Protein AF-A0A318B2F4-F1 (afdb_monomer_lite)

Foldseek 3Di:
DLVVLVVVVVVVNLVSLQVNLVCLCVVDPHRNDNVSSLVSLVSSLVVQPLSSLQSNLVSCVVVVVPVSSLVSNVSSLVPPDPVVLLVQLVVLCPDPDVVSPVSSVVSVVVPPPDD

pLDDT: mean 94.63, std 11.07, range [33.72, 98.88]

Sequence (115 aa):
ALAWFQRAAELGHVKSINVVGSFYEDGWEVAQDFAMARDCYARAAAGGDFRGRFNFGRVLAAEGEIAGALAQFEQAATTATAAFTAKMVAFLRSAPVAAYRDLADRLDASGPAAG

Structure (mmCIF, N/CA/C/O backbone):
data_AF-A0A318B2F4-F1
#
_entry.id   AF-A0A318B2F4-F1
#
loop_
_atom_site.group_PDB
_atom_site.id
_atom_site.type_symbol
_atom_site.label_atom_id
_atom_site.label_alt_id
_atom_site.label_comp_id
_atom_site.label_asym_id
_atom_site.label_entity_id
_atom_site.label_seq_id
_atom_site.pdbx_PDB_ins_code
_atom_site.Cartn_x
_atom_site.Cartn_y
_atom_site.Cartn_z
_atom_site.occupancy
_atom_site.B_iso_or_equiv
_atom_site.auth_seq_id
_atom_site.auth_comp_id
_atom_site.auth_asym_id
_atom_site.auth_atom_id
_atom_site.pdbx_PDB_model_num
ATOM 1 N N . ALA A 1 1 ? 9.918 9.529 -18.332 1.00 86.31 1 ALA A N 1
ATOM 2 C CA . ALA A 1 1 ? 10.376 9.608 -16.924 1.00 86.31 1 ALA A CA 1
ATOM 3 C C . ALA A 1 1 ? 10.629 8.223 -16.325 1.00 86.31 1 ALA A C 1
ATOM 5 O O . ALA A 1 1 ? 11.486 8.091 -15.451 1.00 86.31 1 ALA A O 1
ATOM 6 N N . LEU A 1 2 ? 9.937 7.191 -16.816 1.00 93.25 2 LEU A N 1
ATOM 7 C CA . LEU A 1 2 ? 9.997 5.828 -16.296 1.00 93.25 2 LEU A CA 1
ATOM 8 C C . LEU A 1 2 ? 11.412 5.223 -16.249 1.00 93.25 2 LEU A C 1
ATOM 10 O O . LEU A 1 2 ? 11.785 4.649 -15.230 1.00 93.25 2 LEU A O 1
ATOM 14 N N . ALA A 1 3 ? 12.226 5.406 -17.293 1.00 95.31 3 ALA A N 1
ATOM 15 C CA . ALA A 1 3 ? 13.563 4.801 -17.380 1.00 95.31 3 ALA A CA 1
ATOM 16 C C . ALA A 1 3 ? 14.488 5.150 -16.192 1.00 95.31 3 ALA A C 1
ATOM 18 O O . ALA A 1 3 ? 15.253 4.310 -15.719 1.00 95.31 3 ALA A O 1
ATOM 19 N N . TRP A 1 4 ? 14.393 6.372 -15.655 1.00 96.38 4 TRP A N 1
ATOM 20 C CA . TRP A 1 4 ? 15.164 6.776 -14.474 1.00 96.38 4 TRP A CA 1
ATOM 21 C C . TRP A 1 4 ? 14.695 6.058 -13.208 1.00 96.38 4 TRP A C 1
ATOM 23 O O . TRP A 1 4 ? 15.518 5.620 -12.401 1.00 96.38 4 TRP A O 1
ATOM 33 N N . PHE A 1 5 ? 13.380 5.904 -13.044 1.00 96.62 5 PHE A N 1
ATOM 34 C CA . PHE A 1 5 ? 12.814 5.168 -11.919 1.00 96.62 5 PHE A CA 1
ATOM 35 C C . PHE A 1 5 ? 13.110 3.673 -12.013 1.00 96.62 5 PHE A C 1
ATOM 37 O O . PHE A 1 5 ? 13.448 3.088 -10.991 1.00 96.62 5 PHE A O 1
ATOM 44 N N . GLN A 1 6 ? 13.077 3.079 -13.209 1.00 96.44 6 GLN A N 1
ATOM 45 C CA . GLN A 1 6 ? 13.47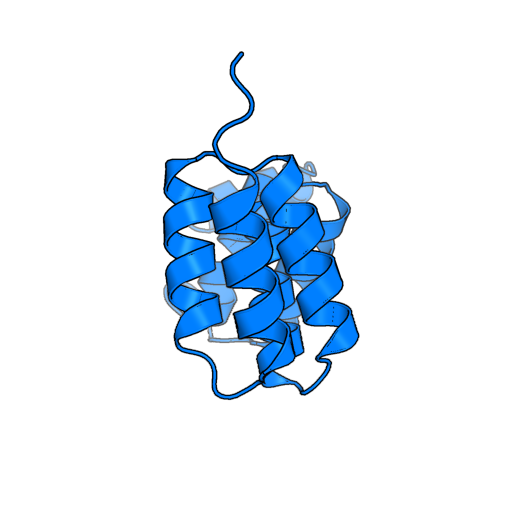8 1.686 -13.433 1.00 96.44 6 GLN A CA 1
ATOM 46 C C . GLN A 1 6 ? 14.933 1.458 -13.027 1.00 96.44 6 GLN A C 1
ATOM 48 O O . GLN A 1 6 ? 15.203 0.592 -12.201 1.00 96.44 6 GLN A O 1
ATOM 53 N N . ARG A 1 7 ? 15.856 2.315 -13.480 1.00 97.44 7 ARG A N 1
ATOM 54 C CA . ARG A 1 7 ? 17.269 2.211 -13.092 1.00 97.44 7 ARG A CA 1
ATOM 55 C C . ARG A 1 7 ? 17.474 2.339 -11.581 1.00 97.44 7 ARG A C 1
ATOM 57 O O . ARG A 1 7 ? 18.267 1.615 -10.993 1.00 97.44 7 ARG A O 1
ATOM 64 N N . ALA A 1 8 ? 16.756 3.247 -10.923 1.00 96.81 8 ALA A N 1
ATOM 65 C CA . ALA A 1 8 ? 16.814 3.369 -9.467 1.00 96.81 8 ALA A CA 1
ATOM 66 C C . ALA A 1 8 ? 16.171 2.163 -8.749 1.00 96.81 8 ALA A C 1
ATOM 68 O O . ALA A 1 8 ? 16.658 1.736 -7.704 1.00 96.81 8 ALA A O 1
ATOM 69 N N . ALA A 1 9 ? 15.095 1.602 -9.303 1.00 96.19 9 ALA A N 1
ATOM 70 C CA . ALA A 1 9 ? 14.418 0.419 -8.780 1.00 96.19 9 ALA A CA 1
ATOM 71 C C . ALA A 1 9 ? 15.291 -0.843 -8.888 1.00 96.19 9 ALA A C 1
ATOM 73 O O . ALA A 1 9 ? 15.315 -1.641 -7.953 1.00 96.19 9 ALA A O 1
ATOM 74 N N . GLU A 1 10 ? 16.056 -0.989 -9.973 1.00 95.38 10 GLU A N 1
ATOM 75 C CA . GLU A 1 10 ? 17.073 -2.039 -10.150 1.00 95.38 10 GLU A CA 1
ATOM 76 C C . GLU A 1 10 ? 18.174 -1.962 -9.083 1.00 95.38 10 GLU A C 1
ATOM 78 O O . GLU A 1 10 ? 18.684 -2.988 -8.643 1.00 95.38 10 GLU A O 1
ATOM 83 N N . LEU A 1 11 ? 18.488 -0.755 -8.603 1.00 96.12 11 LEU A N 1
ATOM 84 C CA . LEU A 1 11 ? 19.417 -0.519 -7.492 1.00 96.12 11 LEU A CA 1
ATOM 85 C C . LEU A 1 11 ? 18.763 -0.672 -6.104 1.00 96.12 11 LEU A C 1
ATOM 87 O O . LEU A 1 11 ? 19.377 -0.340 -5.092 1.00 96.12 11 LEU A O 1
ATOM 91 N N . GLY A 1 12 ? 17.514 -1.142 -6.033 1.00 93.12 12 GLY A N 1
ATOM 92 C CA . GLY A 1 12 ? 16.796 -1.371 -4.778 1.00 93.12 12 GLY A CA 1
ATOM 93 C C . GLY A 1 12 ? 16.181 -0.118 -4.148 1.00 93.12 12 GLY A C 1
ATOM 94 O O . GLY A 1 12 ? 15.753 -0.163 -2.995 1.00 93.12 12 GLY A O 1
ATOM 95 N N . HIS A 1 13 ? 16.101 1.010 -4.864 1.00 97.56 13 HIS A N 1
ATOM 96 C CA . HIS A 1 13 ? 15.482 2.222 -4.327 1.00 97.56 13 HIS A CA 1
ATOM 97 C C . HIS A 1 13 ? 13.961 2.045 -4.186 1.00 97.56 13 HIS A C 1
ATOM 99 O O . HIS A 1 13 ? 13.200 2.191 -5.145 1.00 97.56 13 HIS A O 1
ATOM 105 N N . VAL A 1 14 ? 13.512 1.765 -2.961 1.00 97.50 14 VAL A N 1
ATOM 106 C CA . VAL A 1 14 ? 12.136 1.355 -2.629 1.00 97.50 14 VAL A CA 1
ATOM 107 C C . VAL A 1 14 ? 11.073 2.338 -3.130 1.00 97.50 14 VAL A C 1
ATOM 109 O O . VAL A 1 14 ? 10.078 1.932 -3.728 1.00 97.50 14 VAL A O 1
ATOM 112 N N . LYS A 1 15 ? 11.305 3.648 -2.983 1.00 97.19 15 LYS A N 1
ATOM 113 C CA . LYS A 1 15 ? 10.373 4.672 -3.490 1.00 97.19 15 LYS A CA 1
ATOM 114 C C . LYS A 1 15 ? 10.262 4.645 -5.014 1.00 97.19 15 LYS A C 1
ATOM 116 O O . LYS A 1 15 ? 9.186 4.885 -5.550 1.00 97.19 15 LYS A O 1
ATOM 121 N N . SER A 1 16 ? 11.361 4.350 -5.713 1.00 98.12 16 SER A N 1
ATOM 122 C CA . SER A 1 16 ? 11.337 4.220 -7.174 1.00 98.12 16 SER A CA 1
ATOM 123 C C . SER A 1 16 ? 10.601 2.962 -7.601 1.00 98.12 16 SER A C 1
ATOM 125 O O . SER A 1 16 ? 9.861 3.025 -8.573 1.00 98.12 16 SER A O 1
ATOM 127 N N . ILE A 1 17 ? 10.732 1.859 -6.857 1.00 98.56 17 ILE A N 1
ATOM 128 C CA . ILE A 1 17 ? 9.946 0.641 -7.101 1.00 98.56 17 ILE A CA 1
ATOM 129 C C . ILE A 1 17 ? 8.442 0.961 -7.033 1.00 98.56 17 ILE A C 1
ATOM 131 O O . ILE A 1 17 ? 7.707 0.609 -7.951 1.00 98.56 17 ILE A O 1
ATOM 135 N N . ASN A 1 18 ? 7.993 1.708 -6.016 1.00 98.50 18 ASN A N 1
ATOM 136 C CA . ASN A 1 18 ? 6.597 2.154 -5.927 1.00 98.50 18 ASN A CA 1
ATOM 137 C C . ASN A 1 18 ? 6.171 3.012 -7.134 1.00 98.50 18 ASN A C 1
ATOM 139 O O . ASN A 1 18 ? 5.094 2.811 -7.682 1.00 98.50 18 ASN A O 1
ATOM 143 N N . VAL A 1 19 ? 7.011 3.957 -7.567 1.00 98.19 19 VAL A N 1
ATOM 144 C CA . VAL A 1 19 ? 6.708 4.807 -8.734 1.00 98.19 19 VAL A CA 1
ATOM 145 C C . VAL A 1 19 ? 6.652 3.994 -10.031 1.00 98.19 19 VAL A C 1
ATOM 147 O O . VAL A 1 19 ? 5.786 4.234 -10.861 1.00 98.19 19 VAL A O 1
ATOM 150 N N . VAL A 1 20 ? 7.530 3.005 -10.216 1.00 98.31 20 VAL A N 1
ATOM 151 C CA . VAL A 1 20 ? 7.447 2.087 -11.366 1.00 98.31 20 VAL A CA 1
ATOM 152 C C . VAL A 1 20 ? 6.116 1.330 -11.354 1.00 98.31 20 VAL A C 1
ATOM 154 O O . VAL A 1 20 ? 5.488 1.205 -12.402 1.00 98.31 20 VAL A O 1
ATOM 157 N N . GLY A 1 21 ? 5.646 0.906 -10.176 1.00 98.31 21 GLY A N 1
ATOM 158 C CA . GLY A 1 21 ? 4.327 0.294 -10.015 1.00 98.31 21 GLY A CA 1
ATOM 159 C C . GLY A 1 21 ? 3.186 1.169 -10.541 1.00 98.31 21 GLY A C 1
ATOM 160 O O . GLY A 1 21 ? 2.346 0.666 -11.281 1.00 98.31 21 GLY A O 1
ATOM 161 N N . SER A 1 22 ? 3.199 2.479 -10.265 1.00 98.31 22 SER A N 1
ATOM 162 C CA . SER A 1 22 ? 2.146 3.383 -10.757 1.00 98.31 22 SER A CA 1
ATOM 163 C C . SER A 1 22 ? 2.182 3.579 -12.270 1.00 98.31 22 SER A C 1
ATOM 165 O O . SER A 1 22 ? 1.135 3.708 -12.891 1.00 98.31 22 SER A O 1
ATOM 167 N N . PHE A 1 23 ? 3.361 3.535 -12.901 1.00 98.19 23 PHE A N 1
ATOM 168 C CA . PHE A 1 23 ? 3.434 3.554 -14.367 1.00 98.19 23 PHE A CA 1
ATOM 169 C C . PHE A 1 23 ? 2.760 2.329 -14.997 1.00 98.19 23 PHE A C 1
ATOM 171 O O . PHE A 1 23 ? 2.106 2.477 -16.028 1.00 98.19 23 PHE A O 1
ATOM 178 N N . TYR A 1 24 ? 2.897 1.149 -14.383 1.00 98.38 24 TYR A N 1
ATOM 179 C CA . TYR A 1 24 ? 2.198 -0.061 -14.822 1.00 98.38 24 TYR A CA 1
ATOM 180 C C . TYR A 1 24 ? 0.705 -0.052 -14.459 1.00 98.38 24 TYR A C 1
ATOM 182 O O . TYR A 1 24 ? -0.097 -0.549 -15.241 1.00 98.38 24 TYR A O 1
ATOM 190 N N . GLU A 1 25 ? 0.309 0.522 -13.317 1.00 98.12 25 GLU A N 1
ATOM 191 C CA . GLU A 1 25 ? -1.107 0.656 -12.932 1.00 98.12 25 GLU A CA 1
ATOM 192 C C . GLU A 1 25 ? -1.855 1.602 -13.882 1.00 98.12 25 GLU A C 1
ATOM 194 O O . GLU A 1 25 ? -2.949 1.275 -14.338 1.00 98.12 25 GLU A O 1
ATOM 199 N N . ASP A 1 26 ? -1.255 2.745 -14.224 1.00 96.88 26 ASP A N 1
ATOM 200 C CA . ASP A 1 26 ? -1.922 3.799 -14.995 1.00 96.88 26 ASP A CA 1
ATOM 201 C C . ASP A 1 26 ? -1.706 3.693 -16.515 1.00 96.88 26 ASP A C 1
ATOM 203 O O . ASP A 1 26 ? -2.433 4.310 -17.294 1.00 96.88 26 ASP A O 1
ATOM 207 N N . GLY A 1 27 ? -0.698 2.937 -16.959 1.00 96.12 27 GLY A N 1
ATOM 208 C CA . GLY A 1 27 ? -0.413 2.723 -18.379 1.00 96.12 27 GLY A CA 1
ATOM 209 C C . GLY A 1 27 ? 0.098 3.963 -19.134 1.00 96.12 27 GLY A C 1
ATOM 210 O O . GLY A 1 27 ? -0.181 4.123 -20.320 1.00 96.12 27 GLY A O 1
ATOM 211 N N . TRP A 1 28 ? 0.802 4.884 -18.462 1.00 91.88 28 TRP A N 1
ATOM 212 C CA . TRP A 1 28 ? 1.203 6.175 -19.054 1.00 91.88 28 TRP A CA 1
ATOM 213 C C . TRP A 1 28 ? 2.345 6.091 -20.075 1.00 91.88 28 TRP A C 1
ATOM 215 O O . TRP A 1 28 ? 2.262 6.677 -21.150 1.00 91.88 28 TRP A O 1
ATOM 225 N N . GLU A 1 29 ? 3.445 5.422 -19.722 1.00 93.88 29 GLU A N 1
ATOM 226 C CA . GLU A 1 29 ? 4.629 5.252 -20.592 1.00 93.88 29 GLU A CA 1
ATOM 227 C C . GLU A 1 29 ? 4.834 3.783 -21.005 1.00 93.88 29 GLU A C 1
ATOM 229 O O . GLU A 1 29 ? 5.661 3.480 -21.863 1.00 93.88 29 GLU A O 1
ATOM 234 N N . VAL A 1 30 ? 4.080 2.873 -20.391 1.00 95.12 30 VAL A N 1
ATOM 235 C CA . VAL A 1 30 ? 4.072 1.428 -20.641 1.00 95.12 30 VAL A CA 1
ATOM 236 C C . VAL A 1 30 ? 2.635 0.962 -20.783 1.00 95.12 30 VAL A C 1
ATOM 238 O O . VAL A 1 30 ? 1.719 1.650 -20.345 1.00 95.12 30 VAL A O 1
ATOM 241 N N . ALA A 1 31 ? 2.431 -0.209 -21.384 1.00 97.19 31 ALA A N 1
ATOM 242 C CA . ALA A 1 31 ? 1.121 -0.841 -21.348 1.00 97.19 31 ALA A CA 1
ATOM 243 C C . ALA A 1 31 ? 0.697 -1.077 -19.890 1.00 97.19 31 ALA A C 1
ATOM 245 O O . ALA A 1 31 ? 1.527 -1.443 -19.053 1.00 97.19 31 ALA A O 1
ATOM 246 N N . GLN A 1 32 ? -0.587 -0.859 -19.607 1.00 98.00 32 GLN A N 1
ATOM 247 C CA . GLN A 1 32 ? -1.149 -1.160 -18.298 1.00 98.00 32 GLN A CA 1
ATOM 248 C C . GLN A 1 32 ? -0.958 -2.648 -17.989 1.00 98.00 32 GLN A C 1
ATOM 250 O O . GLN A 1 32 ? -1.328 -3.510 -18.788 1.00 98.00 32 GLN A O 1
ATOM 255 N N . ASP A 1 33 ? -0.391 -2.930 -16.823 1.00 98.31 33 ASP A N 1
ATOM 256 C CA . ASP A 1 33 ? -0.125 -4.279 -16.341 1.00 98.31 33 ASP A CA 1
ATOM 257 C C . ASP A 1 33 ? -0.310 -4.320 -14.820 1.00 98.31 33 ASP A C 1
ATOM 259 O O . ASP A 1 33 ? 0.574 -3.972 -14.032 1.00 98.31 33 ASP A O 1
ATOM 263 N N . PHE A 1 34 ? -1.495 -4.756 -14.395 1.00 97.88 34 PHE A N 1
ATOM 264 C CA . PHE A 1 34 ? -1.838 -4.835 -12.978 1.00 97.88 34 PHE A CA 1
ATOM 265 C C . PHE A 1 34 ? -1.007 -5.872 -12.215 1.00 97.88 34 PHE A C 1
ATOM 267 O O . PHE A 1 34 ? -0.783 -5.696 -11.018 1.00 97.88 34 PHE A O 1
ATOM 274 N N . ALA A 1 35 ? -0.514 -6.922 -12.880 1.00 98.06 35 ALA A N 1
ATOM 275 C CA . ALA A 1 35 ? 0.328 -7.924 -12.234 1.00 98.06 35 ALA A CA 1
ATOM 276 C C . ALA A 1 35 ? 1.712 -7.342 -11.919 1.00 98.06 35 ALA A C 1
ATOM 278 O O . ALA A 1 35 ? 2.210 -7.493 -10.800 1.00 98.06 35 ALA A O 1
ATOM 279 N N . MET A 1 36 ? 2.294 -6.601 -12.865 1.00 98.00 36 MET A N 1
ATOM 280 C CA . MET A 1 36 ? 3.546 -5.874 -12.646 1.00 98.00 36 MET A CA 1
ATOM 281 C C . MET A 1 36 ? 3.394 -4.756 -11.612 1.00 98.00 36 MET A C 1
ATOM 283 O O . MET A 1 36 ? 4.271 -4.588 -10.760 1.00 98.00 36 MET A O 1
ATOM 287 N N . ALA A 1 37 ? 2.280 -4.018 -11.634 1.00 98.56 37 ALA A N 1
ATOM 288 C CA . ALA A 1 37 ? 1.983 -3.010 -10.617 1.00 98.56 37 ALA A CA 1
ATOM 289 C C . ALA A 1 37 ? 1.904 -3.633 -9.215 1.00 98.56 37 ALA A C 1
ATOM 291 O O . ALA A 1 37 ? 2.546 -3.148 -8.280 1.00 98.56 37 ALA A O 1
ATOM 292 N N . ARG A 1 38 ? 1.185 -4.755 -9.084 1.00 98.56 38 ARG A N 1
ATOM 293 C CA . ARG A 1 38 ? 1.067 -5.520 -7.838 1.00 98.56 38 ARG A CA 1
ATOM 294 C C . ARG A 1 38 ? 2.424 -5.975 -7.306 1.00 98.56 38 ARG A C 1
ATOM 296 O O . ARG A 1 38 ? 2.690 -5.754 -6.126 1.00 98.56 38 ARG A O 1
ATOM 303 N N . ASP A 1 39 ? 3.285 -6.564 -8.142 1.00 98.50 39 ASP A N 1
ATOM 304 C CA . ASP A 1 39 ? 4.643 -6.970 -7.734 1.00 98.50 39 ASP A CA 1
ATOM 305 C C . ASP A 1 39 ? 5.462 -5.776 -7.230 1.00 98.50 39 ASP A C 1
ATOM 307 O O . ASP A 1 39 ? 6.061 -5.823 -6.151 1.00 98.50 39 ASP A O 1
ATOM 311 N N . CYS A 1 40 ? 5.435 -4.667 -7.972 1.00 98.69 40 CYS A N 1
ATOM 312 C CA . CYS A 1 40 ? 6.137 -3.450 -7.584 1.00 98.69 40 CYS A CA 1
ATOM 313 C C . CYS A 1 40 ? 5.650 -2.937 -6.223 1.00 98.69 40 CYS A C 1
ATOM 315 O O . CYS A 1 40 ? 6.462 -2.659 -5.338 1.00 98.69 40 CYS A O 1
ATOM 317 N N . TYR A 1 41 ? 4.337 -2.850 -6.013 1.00 98.81 41 TYR A N 1
ATOM 318 C CA . TYR A 1 41 ? 3.784 -2.394 -4.741 1.00 98.81 41 TYR A CA 1
ATOM 319 C C . TYR A 1 41 ? 4.098 -3.349 -3.589 1.00 98.81 41 TYR A C 1
ATOM 321 O O . TYR A 1 41 ? 4.495 -2.881 -2.522 1.00 98.81 41 TYR A O 1
AT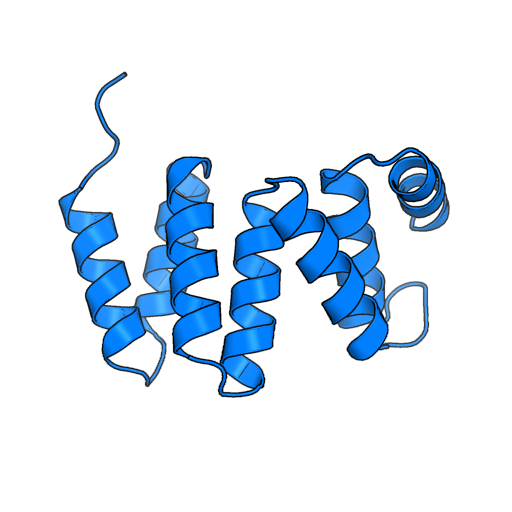OM 329 N N . ALA A 1 42 ? 4.030 -4.665 -3.803 1.00 98.75 42 ALA A N 1
ATOM 330 C CA . ALA A 1 42 ? 4.409 -5.658 -2.799 1.00 98.75 42 ALA A CA 1
ATOM 331 C C . ALA A 1 42 ? 5.883 -5.515 -2.381 1.00 98.75 42 ALA A C 1
ATOM 333 O O . ALA A 1 42 ? 6.205 -5.495 -1.190 1.00 98.75 42 ALA A O 1
ATOM 334 N N . ARG A 1 43 ? 6.790 -5.336 -3.347 1.00 98.56 43 ARG A N 1
ATOM 335 C CA . ARG A 1 43 ? 8.221 -5.120 -3.086 1.00 98.56 43 ARG A CA 1
ATOM 336 C C . ARG A 1 43 ? 8.489 -3.792 -2.387 1.00 98.56 43 ARG A C 1
ATOM 338 O O . ARG A 1 43 ? 9.305 -3.741 -1.469 1.00 98.56 43 ARG A O 1
ATOM 345 N N . ALA A 1 44 ? 7.796 -2.725 -2.781 1.00 98.62 44 ALA A N 1
ATOM 346 C CA . ALA A 1 44 ? 7.905 -1.434 -2.111 1.00 98.62 44 ALA A CA 1
ATOM 347 C C . ALA A 1 44 ? 7.408 -1.505 -0.655 1.00 98.62 44 ALA A C 1
ATOM 349 O O . ALA A 1 44 ? 8.057 -0.983 0.254 1.00 98.62 44 ALA A O 1
ATOM 350 N N . ALA A 1 45 ? 6.295 -2.206 -0.427 1.00 98.62 45 ALA A N 1
ATOM 351 C CA . ALA A 1 45 ? 5.740 -2.445 0.897 1.00 98.62 45 ALA A CA 1
ATOM 352 C C . ALA A 1 45 ? 6.703 -3.241 1.794 1.00 98.62 45 ALA A C 1
ATOM 354 O O . ALA A 1 45 ? 6.959 -2.841 2.935 1.00 98.62 45 ALA A O 1
ATOM 355 N N . ALA A 1 46 ? 7.293 -4.314 1.253 1.00 98.31 46 ALA A N 1
ATOM 356 C CA . ALA A 1 46 ? 8.315 -5.118 1.923 1.00 98.31 46 ALA A CA 1
ATOM 357 C C . ALA A 1 46 ? 9.586 -4.308 2.236 1.00 98.31 46 ALA A C 1
ATOM 359 O O . ALA A 1 46 ? 10.189 -4.489 3.291 1.00 98.31 46 ALA A O 1
ATOM 360 N N . GLY A 1 47 ? 9.955 -3.365 1.364 1.00 97.25 47 GLY A N 1
ATOM 361 C CA . GLY A 1 47 ? 11.049 -2.414 1.583 1.00 97.25 47 GLY A CA 1
ATOM 362 C C . GLY A 1 47 ? 10.722 -1.262 2.544 1.00 97.25 47 GLY A C 1
ATOM 363 O O . GLY A 1 47 ? 11.567 -0.395 2.756 1.00 97.25 47 GLY A O 1
ATOM 364 N N . GLY A 1 48 ? 9.517 -1.226 3.124 1.00 96.56 48 GLY A N 1
ATOM 365 C CA . GLY A 1 48 ? 9.129 -0.255 4.151 1.00 96.56 48 GLY A CA 1
ATOM 366 C C . GLY A 1 48 ? 8.639 1.101 3.637 1.00 96.56 48 GLY A C 1
ATOM 367 O O . GLY A 1 48 ? 8.447 2.015 4.440 1.00 96.56 48 GLY A O 1
ATOM 368 N N . ASP A 1 49 ? 8.406 1.261 2.332 1.00 98.12 49 ASP A N 1
ATOM 369 C CA . ASP A 1 49 ? 7.832 2.498 1.799 1.00 98.12 49 ASP A CA 1
ATOM 370 C C . ASP A 1 49 ? 6.349 2.601 2.170 1.00 98.12 49 ASP A C 1
ATOM 372 O O . ASP A 1 49 ? 5.539 1.774 1.757 1.00 98.12 49 ASP A O 1
ATOM 376 N N . PHE A 1 50 ? 5.966 3.625 2.941 1.00 98.19 50 PHE A N 1
ATOM 377 C CA . PHE A 1 50 ? 4.580 3.770 3.403 1.00 98.19 50 PHE A CA 1
ATOM 378 C C . PHE A 1 50 ? 3.589 3.976 2.249 1.00 98.19 50 PHE A C 1
ATOM 380 O O . PHE A 1 50 ? 2.433 3.569 2.357 1.00 98.19 50 PHE A O 1
ATOM 387 N N . ARG A 1 51 ? 4.029 4.576 1.132 1.00 98.50 51 ARG A N 1
ATOM 388 C CA . ARG A 1 51 ? 3.197 4.708 -0.073 1.00 98.50 51 ARG A CA 1
ATOM 389 C C . ARG A 1 51 ? 3.037 3.362 -0.773 1.00 98.50 51 ARG A C 1
ATOM 391 O O . ARG A 1 51 ? 1.919 3.019 -1.125 1.00 98.50 51 ARG A O 1
ATOM 398 N N . GLY A 1 52 ? 4.111 2.583 -0.879 1.00 98.62 52 GLY A N 1
ATOM 399 C CA . GLY A 1 52 ? 4.102 1.198 -1.343 1.00 98.62 52 GLY A CA 1
ATOM 400 C C . GLY A 1 52 ? 3.187 0.309 -0.510 1.00 98.62 52 GLY A C 1
ATOM 401 O O . GLY A 1 52 ? 2.358 -0.395 -1.073 1.00 98.62 52 GLY A O 1
ATOM 402 N N . ARG A 1 53 ? 3.250 0.407 0.825 1.00 98.75 53 ARG A N 1
ATOM 403 C CA . ARG A 1 53 ? 2.317 -0.272 1.740 1.00 98.75 53 ARG A CA 1
ATOM 404 C C . ARG A 1 53 ? 0.870 0.127 1.459 1.00 98.75 53 ARG A C 1
ATOM 406 O O . ARG A 1 53 ? 0.030 -0.739 1.255 1.00 98.75 53 ARG A O 1
ATOM 413 N N . PHE A 1 54 ? 0.570 1.423 1.368 1.00 98.75 54 PHE A N 1
ATOM 414 C CA . PHE A 1 54 ? -0.783 1.881 1.036 1.00 98.75 54 PHE A CA 1
ATOM 415 C C . PHE A 1 54 ? -1.264 1.375 -0.335 1.00 98.75 54 PHE A C 1
ATOM 417 O O . PHE A 1 54 ? -2.378 0.866 -0.444 1.00 98.75 54 PHE A O 1
ATOM 424 N N . ASN A 1 55 ? -0.426 1.469 -1.369 1.00 98.75 55 ASN A N 1
ATOM 425 C CA . ASN A 1 55 ? -0.763 1.027 -2.721 1.00 98.75 55 ASN A CA 1
ATOM 426 C C . ASN A 1 55 ? -0.966 -0.490 -2.788 1.00 98.75 55 ASN A C 1
ATOM 428 O O . ASN A 1 55 ? -1.938 -0.951 -3.382 1.00 98.75 55 ASN A O 1
ATOM 432 N N . PHE A 1 56 ? -0.123 -1.269 -2.108 1.00 98.88 56 PHE A N 1
ATOM 433 C CA . PHE A 1 56 ? -0.303 -2.713 -2.019 1.00 98.88 56 PHE A CA 1
ATOM 434 C C . PHE A 1 56 ? -1.567 -3.073 -1.231 1.00 98.88 56 PHE A C 1
ATOM 436 O O . PHE A 1 56 ? -2.327 -3.934 -1.659 1.00 98.88 56 PHE A O 1
ATOM 443 N N . GLY A 1 57 ? -1.863 -2.354 -0.143 1.00 98.69 57 GLY A N 1
ATOM 444 C CA . GLY A 1 57 ? -3.121 -2.501 0.588 1.00 98.69 57 GLY A CA 1
ATOM 445 C C . GLY A 1 57 ? -4.350 -2.225 -0.284 1.00 98.69 57 GLY A C 1
ATOM 446 O O . GLY A 1 57 ? -5.341 -2.943 -0.193 1.00 98.69 57 GLY A O 1
ATOM 447 N N . ARG A 1 58 ? -4.273 -1.238 -1.185 1.00 98.50 58 ARG A N 1
ATOM 448 C CA . ARG A 1 58 ? -5.305 -0.955 -2.196 1.00 98.50 58 ARG A CA 1
ATOM 449 C C . ARG A 1 58 ? -5.508 -2.120 -3.166 1.00 98.50 58 ARG A C 1
ATOM 451 O O . ARG A 1 58 ? -6.653 -2.469 -3.440 1.00 98.50 58 ARG A O 1
ATOM 458 N N . VAL A 1 59 ? -4.418 -2.714 -3.657 1.00 98.56 59 VAL A N 1
ATOM 459 C CA . VAL A 1 59 ? -4.474 -3.889 -4.543 1.00 98.56 59 VAL A CA 1
ATOM 460 C C . VAL A 1 59 ? -5.116 -5.071 -3.820 1.00 98.56 59 VAL A C 1
ATOM 462 O O . VAL A 1 59 ? -6.106 -5.607 -4.304 1.00 98.56 59 VAL A O 1
ATOM 465 N N . LEU A 1 60 ? -4.642 -5.400 -2.616 1.00 98.69 60 LEU A N 1
ATOM 466 C CA . LEU A 1 60 ? -5.200 -6.484 -1.803 1.00 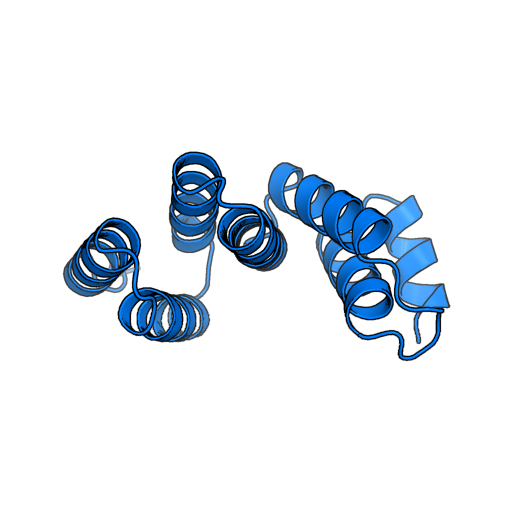98.69 60 LEU A CA 1
ATOM 467 C C . LEU A 1 60 ? -6.689 -6.263 -1.497 1.00 98.69 60 LEU A C 1
ATOM 469 O O . LEU A 1 60 ? -7.483 -7.197 -1.558 1.00 98.69 60 LEU A O 1
ATOM 473 N N . ALA A 1 61 ? -7.096 -5.023 -1.213 1.00 98.12 61 ALA A N 1
ATOM 474 C CA . ALA A 1 61 ? -8.499 -4.685 -0.990 1.00 98.12 61 ALA A CA 1
ATOM 475 C C . ALA A 1 61 ? -9.363 -4.950 -2.234 1.00 98.12 61 ALA A C 1
ATOM 477 O O . ALA A 1 61 ? -10.466 -5.482 -2.106 1.00 98.12 61 ALA A O 1
ATOM 478 N N . ALA A 1 62 ? -8.864 -4.607 -3.426 1.00 96.62 62 ALA A N 1
ATOM 479 C CA . ALA A 1 62 ? -9.547 -4.872 -4.692 1.00 96.62 62 ALA A CA 1
ATOM 480 C C . ALA A 1 62 ? -9.620 -6.375 -5.018 1.00 96.62 62 ALA A C 1
ATOM 482 O O . ALA A 1 62 ? -10.609 -6.829 -5.589 1.00 96.62 62 ALA A O 1
ATOM 483 N N . GLU A 1 63 ? -8.614 -7.148 -4.604 1.00 97.00 63 GLU A N 1
ATOM 484 C CA . GLU A 1 63 ? -8.569 -8.614 -4.718 1.00 97.00 63 GLU A CA 1
ATOM 485 C C . GLU A 1 63 ? -9.436 -9.327 -3.657 1.00 97.00 63 GLU A C 1
ATOM 487 O O . GLU A 1 63 ? -9.599 -10.545 -3.697 1.00 97.00 63 GLU A O 1
ATOM 492 N N . GLY A 1 64 ? -10.027 -8.584 -2.712 1.00 97.25 64 GLY A N 1
ATOM 493 C CA . GLY A 1 64 ? -10.829 -9.137 -1.616 1.00 97.25 64 GLY A CA 1
ATOM 494 C C . GLY A 1 64 ? -10.002 -9.691 -0.449 1.00 97.25 64 GLY A C 1
ATOM 495 O O . GLY A 1 64 ? -10.560 -10.251 0.496 1.00 97.25 64 GLY A O 1
ATOM 496 N N . GLU A 1 65 ? -8.684 -9.495 -0.455 1.00 98.31 65 GLU A N 1
ATOM 497 C CA . GLU A 1 65 ? -7.752 -9.896 0.600 1.00 98.31 65 GLU A CA 1
ATOM 498 C C . GLU A 1 65 ? -7.779 -8.900 1.777 1.00 98.31 65 GLU A C 1
ATOM 500 O O . GLU A 1 65 ? -6.797 -8.227 2.104 1.00 98.31 65 GLU A O 1
ATOM 505 N N . ILE A 1 66 ? -8.936 -8.791 2.439 1.00 98.12 66 ILE A N 1
ATOM 506 C CA . ILE A 1 66 ? -9.219 -7.742 3.436 1.00 98.12 66 ILE A CA 1
ATOM 507 C C . ILE A 1 66 ? -8.199 -7.715 4.581 1.00 98.12 66 ILE A C 1
ATOM 509 O O . ILE A 1 66 ? -7.734 -6.641 4.965 1.00 98.12 66 ILE A O 1
ATOM 513 N N . ALA A 1 67 ? -7.832 -8.883 5.116 1.00 98.31 67 ALA A N 1
ATOM 514 C CA . ALA A 1 67 ? -6.873 -8.986 6.215 1.00 98.31 67 ALA A CA 1
ATOM 515 C C . ALA A 1 67 ? -5.471 -8.507 5.803 1.00 98.31 67 ALA A C 1
ATOM 517 O O . ALA A 1 67 ? -4.826 -7.767 6.546 1.00 98.31 67 ALA A O 1
ATOM 518 N N . GLY A 1 68 ? -5.027 -8.878 4.599 1.00 98.50 68 GLY A N 1
ATOM 519 C CA . GLY A 1 68 ? -3.757 -8.417 4.043 1.00 98.50 68 GLY A CA 1
ATOM 520 C C . GLY A 1 68 ? -3.758 -6.904 3.832 1.00 98.50 68 GLY A C 1
ATOM 521 O O . GLY A 1 68 ? -2.821 -6.223 4.244 1.00 98.50 68 GLY A O 1
ATOM 522 N N . ALA A 1 69 ? -4.843 -6.361 3.279 1.00 98.75 69 ALA A N 1
ATOM 523 C CA . ALA A 1 69 ? -5.006 -4.925 3.088 1.00 98.75 69 ALA A CA 1
ATOM 524 C C . ALA A 1 69 ? -4.931 -4.142 4.409 1.00 98.75 69 ALA A C 1
ATOM 526 O O . ALA A 1 69 ? -4.175 -3.176 4.504 1.00 98.75 69 ALA A O 1
ATOM 527 N N . LEU A 1 70 ? -5.654 -4.588 5.447 1.00 98.62 70 LEU A N 1
ATOM 528 C CA . LEU A 1 70 ? -5.606 -3.987 6.787 1.00 98.62 70 LEU A CA 1
ATOM 529 C C . LEU A 1 70 ? -4.181 -3.940 7.334 1.00 98.62 70 LEU A C 1
ATOM 531 O O . LEU A 1 70 ? -3.730 -2.881 7.765 1.00 98.62 70 LEU A O 1
ATOM 535 N N . ALA A 1 71 ? -3.460 -5.061 7.257 1.00 98.50 71 ALA A N 1
ATOM 536 C CA . ALA A 1 71 ? -2.084 -5.135 7.729 1.00 98.50 71 ALA A CA 1
ATOM 537 C C . ALA A 1 71 ? -1.181 -4.122 7.006 1.00 98.50 71 ALA A C 1
ATOM 539 O O . ALA A 1 71 ? -0.350 -3.468 7.637 1.00 98.50 71 ALA A O 1
ATOM 540 N N . GLN A 1 72 ? -1.362 -3.946 5.694 1.00 98.75 72 GLN A N 1
ATOM 541 C CA . GLN A 1 72 ? -0.595 -2.964 4.932 1.00 98.75 72 GLN A CA 1
ATOM 542 C C . GLN A 1 72 ? -0.955 -1.518 5.296 1.00 98.75 72 GLN A C 1
ATOM 544 O O . GLN A 1 72 ? -0.055 -0.694 5.455 1.00 98.75 72 GLN A O 1
ATOM 549 N N . PHE A 1 73 ? -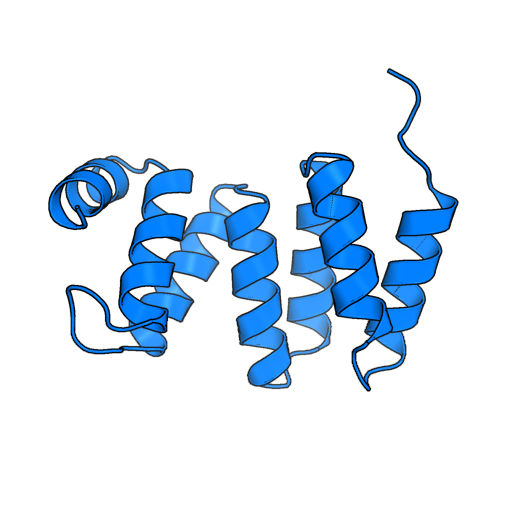2.237 -1.198 5.484 1.00 98.56 73 PHE A N 1
ATOM 550 C CA . PHE A 1 73 ? -2.664 0.143 5.898 1.00 98.56 73 PHE A CA 1
ATOM 551 C C . PHE A 1 73 ? -2.172 0.507 7.305 1.00 98.56 73 PHE A C 1
ATOM 553 O O . PHE A 1 73 ? -1.688 1.619 7.519 1.00 98.56 73 PHE A O 1
ATOM 560 N N . GLU A 1 74 ? -2.223 -0.433 8.250 1.00 97.31 74 GLU A N 1
ATOM 561 C CA . GLU A 1 74 ? -1.675 -0.246 9.598 1.00 97.31 74 GLU A CA 1
ATOM 562 C C . GLU A 1 74 ? -0.171 0.016 9.555 1.00 97.31 74 GLU A C 1
ATOM 564 O O . GLU A 1 74 ? 0.316 1.001 10.111 1.00 97.31 74 GLU A O 1
ATOM 569 N N . GLN A 1 75 ? 0.574 -0.813 8.824 1.00 97.56 75 GLN A N 1
ATOM 570 C CA . GLN A 1 75 ? 2.008 -0.620 8.656 1.00 97.56 75 GLN A CA 1
ATOM 571 C C . GLN A 1 75 ? 2.337 0.686 7.921 1.00 97.56 75 GLN A C 1
ATOM 573 O O . GLN A 1 75 ? 3.349 1.315 8.236 1.00 97.56 75 GLN A O 1
ATOM 578 N N . ALA A 1 76 ? 1.524 1.121 6.956 1.00 98.19 76 ALA A N 1
ATOM 579 C CA . ALA A 1 76 ? 1.698 2.419 6.309 1.00 98.19 76 ALA A CA 1
ATOM 580 C C . ALA A 1 76 ? 1.566 3.560 7.329 1.00 98.19 76 ALA A C 1
ATOM 582 O O . ALA A 1 76 ? 2.407 4.456 7.345 1.00 98.19 76 ALA A O 1
ATOM 583 N N . ALA A 1 77 ? 0.574 3.498 8.224 1.00 96.25 77 ALA A N 1
ATOM 584 C CA . ALA A 1 77 ? 0.330 4.532 9.230 1.00 96.25 77 ALA A CA 1
ATOM 585 C C . ALA A 1 77 ? 1.515 4.746 10.186 1.00 96.25 77 ALA A C 1
ATOM 587 O O . ALA A 1 77 ? 1.736 5.867 10.631 1.00 96.25 77 ALA A O 1
ATOM 588 N N . THR A 1 78 ? 2.303 3.699 10.466 1.00 95.44 78 THR A N 1
ATOM 589 C CA . THR A 1 78 ? 3.453 3.788 11.390 1.00 95.44 78 THR A CA 1
ATOM 590 C C . THR A 1 78 ? 4.583 4.701 10.912 1.00 95.44 78 THR A C 1
ATOM 592 O O . THR A 1 78 ? 5.321 5.232 11.736 1.00 95.44 78 THR A O 1
ATOM 595 N N . THR A 1 79 ? 4.745 4.876 9.597 1.00 94.75 79 THR A N 1
ATOM 596 C CA . THR A 1 79 ? 5.850 5.656 9.007 1.00 94.75 79 THR A CA 1
ATOM 597 C C . THR A 1 79 ? 5.375 6.750 8.048 1.00 94.75 79 THR A C 1
ATOM 599 O O . THR A 1 79 ? 6.189 7.527 7.542 1.00 94.75 79 THR A O 1
ATOM 602 N N . ALA A 1 80 ? 4.068 6.833 7.788 1.00 95.44 80 ALA A N 1
ATOM 603 C CA . ALA A 1 80 ? 3.466 7.872 6.970 1.00 95.44 80 ALA A CA 1
ATOM 604 C C . ALA A 1 80 ? 3.513 9.247 7.649 1.00 95.44 80 ALA A C 1
ATOM 606 O O . ALA A 1 80 ? 3.468 9.388 8.868 1.00 95.44 80 ALA A O 1
ATOM 607 N N . THR A 1 81 ? 3.548 10.297 6.829 1.00 95.56 81 THR A N 1
ATOM 608 C CA . THR A 1 81 ? 3.372 11.666 7.325 1.00 95.56 81 THR A CA 1
ATOM 609 C C . THR A 1 81 ? 1.923 11.891 7.754 1.00 95.56 81 THR A C 1
ATOM 611 O O . THR A 1 81 ? 1.012 11.328 7.149 1.00 95.56 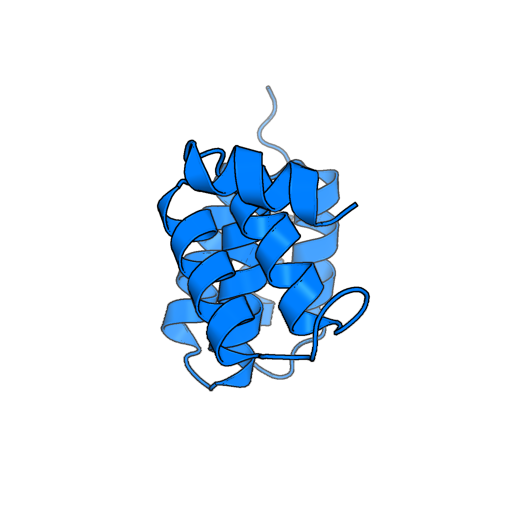81 THR A O 1
ATOM 614 N N . ALA A 1 82 ? 1.680 12.793 8.710 1.00 93.38 82 ALA A N 1
ATOM 615 C CA . ALA A 1 82 ? 0.322 13.121 9.164 1.00 93.38 82 ALA A CA 1
ATOM 616 C C . ALA A 1 82 ? -0.624 13.500 8.006 1.00 93.38 82 ALA A C 1
ATOM 618 O O . ALA A 1 82 ? -1.765 13.047 7.946 1.00 93.38 82 ALA A O 1
ATOM 619 N N . ALA A 1 83 ? -0.126 14.266 7.029 1.00 94.69 83 ALA A N 1
ATOM 620 C CA . ALA A 1 83 ? -0.894 14.639 5.842 1.00 94.69 83 ALA A CA 1
ATOM 621 C C . ALA A 1 83 ? -1.277 13.432 4.969 1.00 94.69 83 ALA A C 1
ATOM 623 O O . ALA A 1 83 ? -2.346 13.425 4.359 1.00 94.69 83 ALA A O 1
ATOM 624 N N . PHE A 1 84 ? -0.413 12.417 4.878 1.00 96.38 84 PHE A N 1
ATOM 625 C CA . PHE A 1 84 ? -0.741 11.187 4.164 1.00 96.38 84 PHE A CA 1
ATOM 626 C C . PHE A 1 84 ? -1.699 10.315 4.976 1.00 96.38 84 PHE A C 1
ATOM 628 O O . PHE A 1 84 ? -2.679 9.828 4.419 1.00 96.38 84 PHE A O 1
ATOM 635 N N . THR A 1 85 ? -1.473 10.181 6.283 1.00 97.00 85 THR A N 1
ATOM 636 C CA . THR A 1 85 ? -2.362 9.443 7.187 1.00 97.00 85 THR A CA 1
ATOM 637 C C . THR A 1 85 ? -3.787 9.988 7.128 1.00 97.00 85 THR A C 1
ATOM 639 O O . THR A 1 85 ? -4.712 9.207 6.949 1.00 97.00 85 THR A O 1
ATOM 642 N N . ALA A 1 86 ? -3.978 11.312 7.129 1.00 96.06 86 ALA A N 1
ATOM 643 C CA . ALA A 1 86 ? -5.301 11.924 6.977 1.00 96.06 86 ALA A CA 1
ATOM 644 C C . ALA A 1 86 ? -5.994 11.541 5.653 1.00 96.06 86 ALA A C 1
ATOM 646 O O . ALA A 1 86 ? -7.189 11.246 5.623 1.00 96.06 86 ALA A O 1
ATOM 647 N N . LYS A 1 87 ? -5.243 11.491 4.542 1.00 97.38 87 LYS A N 1
ATOM 648 C CA . LYS A 1 87 ? -5.778 11.033 3.247 1.00 97.38 87 LYS A CA 1
ATOM 649 C C . LYS A 1 87 ? -6.139 9.550 3.274 1.00 97.38 87 LYS A C 1
ATOM 651 O O . LYS A 1 87 ? -7.172 9.165 2.733 1.00 97.38 87 LYS A O 1
ATOM 656 N N . MET A 1 88 ? -5.304 8.729 3.905 1.00 97.75 88 MET A N 1
ATOM 657 C CA . MET A 1 88 ? -5.557 7.301 4.066 1.00 97.75 88 MET A CA 1
ATOM 658 C C . MET A 1 88 ? -6.800 7.049 4.925 1.00 97.75 88 MET A C 1
ATOM 660 O O . MET A 1 88 ? -7.648 6.263 4.522 1.00 97.75 88 MET A O 1
ATOM 664 N N . VAL A 1 89 ? -6.967 7.756 6.044 1.00 97.81 89 VAL A N 1
ATOM 665 C CA . VAL A 1 89 ? -8.180 7.704 6.877 1.00 97.81 89 VAL A CA 1
ATOM 666 C C . VAL A 1 89 ? -9.421 8.036 6.051 1.00 97.81 89 VAL A C 1
ATOM 668 O O . VAL A 1 89 ? -10.392 7.282 6.078 1.00 97.81 89 VAL A O 1
ATOM 671 N N . ALA A 1 90 ? -9.391 9.122 5.271 1.00 97.94 90 ALA A N 1
ATOM 672 C CA . ALA A 1 90 ? -10.518 9.500 4.419 1.00 97.94 90 ALA A CA 1
ATOM 673 C C . ALA A 1 90 ? -10.859 8.409 3.388 1.00 97.94 90 ALA A C 1
ATOM 675 O O . ALA A 1 90 ? -12.032 8.085 3.195 1.00 97.94 90 ALA A O 1
ATOM 676 N N . PHE A 1 91 ? -9.839 7.801 2.772 1.00 97.50 91 PHE A N 1
ATOM 677 C CA . PHE A 1 91 ? -10.012 6.662 1.871 1.00 97.50 91 PHE A CA 1
ATOM 678 C C . PHE A 1 91 ? -10.679 5.476 2.586 1.00 97.50 91 PHE A C 1
ATOM 680 O O . PHE A 1 91 ? -11.709 4.981 2.126 1.00 97.50 91 PHE A O 1
ATOM 687 N N . LEU A 1 92 ? -10.149 5.063 3.739 1.00 98.06 92 LEU A N 1
ATOM 688 C CA . LEU A 1 92 ? -10.651 3.920 4.504 1.00 98.06 92 LEU A CA 1
ATOM 689 C C . LEU A 1 92 ? -12.087 4.130 5.001 1.00 98.06 92 LEU A C 1
ATOM 691 O O . LEU A 1 92 ? -12.905 3.215 4.925 1.00 98.06 92 LEU A O 1
ATOM 695 N N . ARG A 1 93 ? -12.422 5.350 5.436 1.00 97.88 93 ARG A N 1
ATOM 696 C CA . ARG A 1 93 ? -13.770 5.718 5.891 1.00 97.88 93 ARG A CA 1
ATOM 697 C C . ARG A 1 93 ? -14.812 5.632 4.772 1.00 97.88 93 ARG A C 1
ATOM 699 O O . ARG A 1 93 ? -15.966 5.308 5.039 1.00 97.88 93 ARG A O 1
ATOM 706 N N . SER A 1 94 ? -14.408 5.897 3.528 1.00 96.81 94 SER A N 1
ATOM 707 C CA . SER A 1 94 ? -15.293 5.811 2.358 1.00 96.81 94 SER A CA 1
ATOM 708 C C . SER A 1 94 ? -15.557 4.375 1.888 1.00 96.81 94 SER A C 1
ATOM 710 O O . SER A 1 94 ? -16.499 4.136 1.132 1.00 96.81 94 SER A O 1
ATOM 712 N N . ALA A 1 95 ? -14.745 3.410 2.327 1.00 94.56 95 ALA A N 1
ATOM 713 C CA . ALA A 1 95 ? -14.853 2.037 1.872 1.00 94.56 95 ALA A CA 1
ATOM 714 C C . ALA A 1 95 ? -16.083 1.320 2.475 1.00 94.56 95 ALA A C 1
ATOM 716 O O . ALA A 1 95 ? -16.457 1.558 3.630 1.00 94.56 95 ALA A O 1
ATOM 717 N N . PRO A 1 96 ? -16.714 0.389 1.732 1.00 94.88 96 PRO A N 1
ATOM 718 C CA . PRO A 1 96 ? -17.896 -0.333 2.208 1.00 94.88 96 PRO A CA 1
ATOM 719 C C . PRO A 1 96 ? -17.579 -1.336 3.331 1.00 94.88 96 PRO A C 1
ATOM 721 O O . PRO A 1 96 ? -18.476 -1.713 4.086 1.00 94.88 96 PRO A O 1
ATOM 724 N N . VAL A 1 97 ? -16.313 -1.726 3.481 1.00 96.50 97 VAL A N 1
ATOM 725 C CA . VAL A 1 97 ? -15.833 -2.712 4.455 1.00 96.50 97 VAL A CA 1
ATOM 726 C C . VAL A 1 97 ? -15.750 -2.092 5.852 1.00 96.50 97 VAL A C 1
ATOM 728 O O . VAL A 1 97 ? -14.978 -1.163 6.079 1.00 96.50 97 VAL A O 1
ATOM 731 N N . ALA A 1 98 ? -16.513 -2.637 6.806 1.00 97.94 98 ALA A N 1
ATOM 732 C CA . ALA A 1 98 ? -16.568 -2.131 8.183 1.00 97.94 98 ALA A CA 1
ATOM 733 C C . ALA A 1 98 ? -15.185 -2.071 8.853 1.00 97.94 98 ALA A C 1
ATOM 735 O O . ALA A 1 98 ? -14.827 -1.041 9.408 1.00 97.94 98 ALA A O 1
ATOM 736 N N . ALA A 1 99 ? -14.363 -3.109 8.679 1.00 97.94 99 ALA A N 1
ATOM 737 C CA . ALA A 1 99 ? -13.030 -3.163 9.274 1.00 97.94 99 ALA A CA 1
ATOM 738 C C . ALA A 1 99 ? -12.094 -2.026 8.811 1.00 97.94 99 ALA A C 1
ATOM 740 O O . ALA A 1 99 ? -11.237 -1.585 9.575 1.00 97.94 99 ALA A O 1
ATOM 741 N N . TYR A 1 100 ? -12.252 -1.517 7.580 1.00 98.19 100 TYR A N 1
ATOM 742 C CA . TYR A 1 100 ? -11.496 -0.344 7.124 1.00 98.19 100 TYR A CA 1
ATOM 743 C C . TYR A 1 100 ? -11.952 0.928 7.842 1.00 98.19 100 TYR A C 1
ATOM 745 O O . TYR A 1 100 ? -11.111 1.733 8.237 1.00 98.19 100 TYR A O 1
ATOM 753 N N . ARG A 1 101 ? -13.260 1.088 8.073 1.00 98.19 101 ARG A N 1
ATOM 754 C CA . ARG A 1 101 ? -13.798 2.218 8.843 1.00 98.19 101 ARG A CA 1
ATOM 755 C C . ARG A 1 101 ? -13.338 2.172 10.302 1.00 98.19 101 ARG A C 1
ATOM 757 O O . ARG A 1 101 ? -12.865 3.184 10.804 1.00 98.19 101 ARG A O 1
ATOM 764 N N . ASP A 1 102 ? -13.336 0.993 10.921 1.00 98.00 102 ASP A N 1
ATOM 765 C CA . ASP A 1 102 ? -12.833 0.810 12.289 1.00 98.00 102 ASP A CA 1
ATOM 766 C C . ASP A 1 102 ? -11.336 1.152 12.405 1.00 98.00 102 ASP A C 1
ATOM 768 O O . ASP A 1 102 ? -10.888 1.745 13.388 1.00 98.00 102 ASP A O 1
ATOM 772 N N . LEU A 1 103 ? -10.530 0.798 11.394 1.00 97.50 103 LEU A N 1
ATOM 773 C CA . LEU A 1 103 ? -9.132 1.228 11.324 1.00 97.50 103 LEU A CA 1
ATOM 774 C C . LEU A 1 103 ? -9.020 2.754 11.193 1.00 97.50 103 LEU A C 1
ATOM 776 O O . LEU A 1 103 ? -8.208 3.357 11.891 1.00 97.50 103 LEU A O 1
ATOM 780 N N . ALA A 1 104 ? -9.830 3.379 10.337 1.00 97.50 104 ALA A N 1
ATOM 781 C CA . ALA A 1 104 ? -9.836 4.830 10.164 1.00 97.50 104 ALA A CA 1
ATOM 782 C C . ALA A 1 104 ? -10.107 5.559 11.492 1.00 97.50 104 ALA A C 1
ATOM 784 O O . ALA A 1 104 ? -9.376 6.481 11.847 1.00 97.50 104 ALA A O 1
ATOM 785 N N . ASP A 1 105 ? -11.092 5.093 12.263 1.00 96.88 105 ASP A N 1
ATOM 786 C CA . ASP A 1 105 ? -11.456 5.695 13.548 1.00 96.88 105 ASP A CA 1
ATOM 787 C C . ASP A 1 105 ? -10.355 5.523 14.607 1.00 96.88 105 ASP A C 1
ATOM 789 O O . ASP A 1 105 ? -10.069 6.452 15.366 1.00 96.88 105 ASP A O 1
ATOM 793 N N . ARG A 1 106 ? -9.658 4.376 14.623 1.00 96.31 106 ARG A N 1
ATOM 794 C CA . ARG A 1 106 ? -8.477 4.178 15.485 1.00 96.31 106 ARG A CA 1
ATOM 795 C C . ARG A 1 106 ? -7.324 5.114 15.128 1.00 96.31 106 ARG A C 1
ATOM 797 O O . ARG A 1 106 ? -6.658 5.624 16.030 1.00 96.31 106 ARG A O 1
ATOM 804 N N . LEU A 1 107 ? -7.065 5.312 13.836 1.00 93.62 107 LEU A N 1
ATOM 805 C CA . LEU A 1 107 ? -5.992 6.186 13.353 1.00 93.62 107 LEU A CA 1
ATOM 806 C C . LEU A 1 107 ? -6.276 7.666 13.648 1.00 93.62 107 LEU A C 1
ATOM 808 O O . LEU A 1 107 ? -5.357 8.399 13.999 1.00 93.62 107 LEU A O 1
ATOM 812 N N . ASP A 1 108 ? -7.537 8.094 13.578 1.00 90.75 108 ASP A N 1
ATOM 813 C CA . ASP A 1 108 ? -7.940 9.442 13.997 1.00 90.75 108 ASP A CA 1
ATOM 814 C C . ASP A 1 108 ? -7.78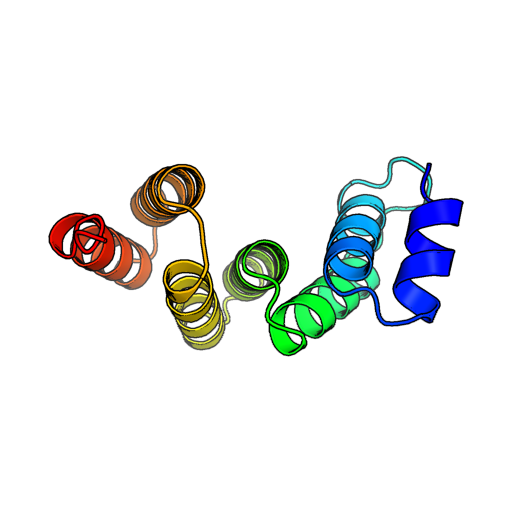9 9.634 15.513 1.00 90.75 108 ASP A C 1
ATOM 816 O O . ASP A 1 108 ? -7.258 10.650 15.966 1.00 90.75 108 ASP A O 1
ATOM 820 N N . ALA A 1 109 ? -8.209 8.644 16.307 1.00 87.00 109 ALA A N 1
ATOM 821 C CA . ALA A 1 109 ? -8.142 8.707 17.767 1.00 87.00 109 ALA A CA 1
ATOM 822 C C . ALA A 1 109 ? -6.707 8.707 18.317 1.00 87.00 109 ALA A C 1
ATOM 824 O O . ALA A 1 109 ? -6.475 9.192 19.424 1.00 87.00 109 ALA A O 1
ATOM 825 N N . SER A 1 110 ? -5.743 8.168 17.565 1.00 76.06 110 SER A N 1
ATOM 826 C CA . SER A 1 110 ? -4.342 8.122 17.993 1.00 76.06 110 SER A CA 1
ATOM 827 C C . SER A 1 110 ? -3.614 9.460 17.834 1.00 76.06 110 SER A C 1
ATOM 829 O O . SER A 1 110 ? -2.597 9.649 18.501 1.00 76.06 110 SER A O 1
ATOM 831 N N . GLY A 1 111 ? -4.153 10.404 17.047 1.00 63.25 111 GLY A N 1
ATOM 832 C CA . GLY A 1 111 ? -3.565 11.727 16.810 1.00 63.25 111 GLY A CA 1
ATOM 833 C C . GLY A 1 111 ? -2.122 11.676 16.271 1.00 63.25 111 GLY A C 1
ATOM 834 O O . GLY A 1 111 ? -1.494 10.618 16.206 1.00 63.25 111 GLY A O 1
ATOM 835 N N . PRO A 1 112 ? -1.529 12.807 15.854 1.00 50.78 112 PRO A N 1
ATOM 836 C CA . PRO A 1 112 ? -0.083 12.844 15.714 1.00 50.78 112 PRO A CA 1
ATOM 837 C C . PRO A 1 112 ? 0.501 12.668 17.118 1.00 50.78 112 PRO A C 1
ATOM 839 O O . PRO A 1 112 ? 0.284 13.517 17.983 1.00 50.78 112 PRO A O 1
ATOM 842 N N . ALA A 1 113 ? 1.218 11.567 17.358 1.00 43.12 113 ALA A N 1
ATOM 843 C CA . ALA A 1 113 ? 2.082 11.467 18.526 1.00 43.12 113 ALA A CA 1
ATOM 844 C C . ALA A 1 113 ? 2.935 12.742 18.559 1.00 43.12 113 ALA A C 1
ATOM 846 O O . ALA A 1 113 ? 3.648 13.028 17.595 1.00 43.12 113 ALA A O 1
ATOM 847 N N . ALA A 1 114 ? 2.769 13.544 19.611 1.00 33.72 114 ALA A N 1
ATOM 848 C CA . ALA A 1 114 ? 3.554 14.747 19.820 1.00 33.72 114 ALA A CA 1
ATOM 849 C C . ALA A 1 114 ? 5.035 14.345 19.819 1.00 33.72 114 ALA A C 1
ATOM 851 O O . ALA A 1 114 ? 5.486 13.637 20.720 1.00 33.72 114 ALA A O 1
ATOM 852 N N . GLY A 1 115 ? 5.738 14.727 18.755 1.00 36.91 115 GLY A N 1
ATOM 853 C CA . GLY A 1 115 ? 7.193 14.736 18.672 1.00 36.91 115 GLY A CA 1
ATOM 854 C C . GLY A 1 115 ? 7.702 16.131 18.968 1.00 36.91 115 GLY A C 1
ATOM 855 O O . GLY A 1 115 ? 7.034 17.091 18.518 1.00 36.91 115 GLY A O 1
#

Secondary structure (DSSP, 8-state):
-HHHHHHHHHTT-HHHHHHHHHHHHHTSSS---HHHHHHHHHHHHHTT-HHHHHHHHHHHHHTT-HHHHHHHHHHHHHHS-HHHHHHHHHHHHHSS-HHHHHHHHHHHHH-----

Radius of gyration: 14.47 Å; chains: 1; bounding box: 37×25×41 Å